Protein AF-W0F5W8-F1 (afdb_monomer_lite)

Sequence (148 aa):
MTGIGLFLTDGNFFNLLSVYLCSLVQKVIAVILFIVFLLQAFSQGFYCLDYIFRKKAYMAKCINKSRPLLHCDGKCLLMTRIREQEKKEAQQAPEMKIAKQELVAFQPSSTIDAPFFQTYHRVIYPPGVAKSPVKRSYSIFHPPCTLS

pLDDT: mean 74.46, std 15.42, range [40.38, 95.06]

Foldseek 3Di:
DDDPPPPPPDPVVVVVVVVVVVVVVVVVVVVVVVVVVVCVVCVVVVLVVCCVVPLVVLQVPDPCVVPVVVVCSSVVVSVVVSVVVVVVVVVPDPVCVVVVPPPPPVPVPDPPPDPPPPPPDPPDDDPDDDDDDDPDDDPDDDDDDDDD

Radius of gyration: 36.63 Å; chains: 1; bounding box: 51×110×73 Å

Organism: NCBI:txid929713

Secondary structure (DSSP, 8-state):
---STTSS--HHHHHHHHHHHHHHHHHHHHHHHHHHHHHHHTTTHHHHHHHHHTHHHHHHT-GGGG-GGG--TTHHHHHHHHHHHHHHHHHS-THHHHHHS--------S--------------------PPP-----SS--------

Structure (mmCIF, N/CA/C/O backbone):
data_AF-W0F5W8-F1
#
_entry.id   AF-W0F5W8-F1
#
loop_
_atom_site.group_PDB
_atom_site.id
_atom_site.type_symbol
_atom_site.label_atom_id
_atom_site.label_alt_id
_atom_site.label_comp_id
_atom_site.label_asym_id
_atom_site.label_entity_id
_atom_site.label_seq_id
_atom_site.pdbx_PDB_ins_code
_atom_site.Cartn_x
_atom_site.Cartn_y
_atom_site.Cartn_z
_atom_site.occupancy
_atom_site.B_iso_or_equiv
_atom_site.auth_seq_id
_atom_site.auth_comp_id
_atom_site.auth_asym_id
_atom_site.auth_atom_id
_atom_site.pdbx_PDB_model_num
ATOM 1 N N . MET A 1 1 ? 6.936 -39.828 -49.346 1.00 43.50 1 MET A N 1
ATOM 2 C CA . MET A 1 1 ? 7.574 -39.625 -48.026 1.00 43.50 1 MET A CA 1
ATOM 3 C C . MET A 1 1 ? 8.865 -38.833 -48.208 1.00 43.50 1 MET A C 1
ATOM 5 O O . MET A 1 1 ? 9.931 -39.402 -48.096 1.00 43.50 1 MET A O 1
ATOM 9 N N . THR A 1 2 ? 8.792 -37.542 -48.523 1.00 45.53 2 THR A N 1
ATOM 10 C CA . THR A 1 2 ? 9.959 -36.638 -48.573 1.00 45.53 2 THR A CA 1
ATOM 11 C C . THR A 1 2 ? 9.401 -35.222 -48.626 1.00 45.53 2 THR A C 1
ATOM 13 O O . THR A 1 2 ? 8.710 -34.887 -49.582 1.00 45.53 2 THR A O 1
ATOM 16 N N . GLY A 1 3 ? 9.621 -34.413 -47.594 1.00 42.25 3 GLY A N 1
ATOM 17 C CA . GLY A 1 3 ? 9.117 -33.033 -47.602 1.00 42.25 3 GLY A CA 1
ATOM 18 C C . GLY A 1 3 ? 9.202 -32.270 -46.285 1.00 42.25 3 GLY A C 1
ATOM 19 O O . GLY A 1 3 ? 8.889 -31.091 -46.265 1.00 42.25 3 GLY A O 1
ATOM 20 N N . ILE A 1 4 ? 9.641 -32.903 -45.192 1.00 50.84 4 ILE A N 1
ATOM 21 C CA . ILE A 1 4 ? 9.828 -32.219 -43.897 1.00 50.84 4 ILE A CA 1
ATOM 22 C C . ILE A 1 4 ? 11.278 -31.704 -43.739 1.00 50.84 4 ILE A C 1
ATOM 24 O O . ILE A 1 4 ? 11.579 -30.919 -42.849 1.00 50.84 4 ILE A O 1
ATOM 28 N N . GLY A 1 5 ? 12.190 -32.085 -44.641 1.00 43.72 5 GLY A N 1
ATOM 29 C CA . GLY A 1 5 ? 13.624 -31.800 -44.521 1.00 43.72 5 GLY A CA 1
ATOM 30 C C . GLY A 1 5 ? 14.107 -30.423 -44.996 1.00 43.72 5 GLY A C 1
ATOM 31 O O . GLY A 1 5 ? 15.306 -30.191 -44.919 1.00 43.72 5 GLY A O 1
ATOM 32 N N . LEU A 1 6 ? 13.241 -29.527 -45.493 1.00 45.41 6 LEU A N 1
ATOM 33 C CA . LEU A 1 6 ? 13.693 -28.274 -46.132 1.00 45.41 6 LEU A CA 1
ATOM 34 C C . LEU A 1 6 ? 13.423 -26.978 -45.343 1.00 45.41 6 LEU A C 1
ATOM 36 O O . LEU A 1 6 ? 13.782 -25.912 -45.820 1.00 45.41 6 LEU A O 1
ATOM 40 N N . PHE A 1 7 ? 12.819 -27.042 -44.151 1.00 43.75 7 PHE A N 1
ATOM 41 C CA . PHE A 1 7 ? 12.445 -25.845 -43.370 1.00 43.75 7 PHE A CA 1
ATOM 42 C C . PHE A 1 7 ? 13.297 -25.612 -42.107 1.00 43.75 7 PHE A C 1
ATOM 44 O O . PHE A 1 7 ? 12.945 -24.790 -41.265 1.00 43.75 7 PHE A O 1
ATOM 51 N N . LEU A 1 8 ? 14.415 -26.331 -41.946 1.00 45.62 8 LEU A N 1
ATOM 52 C CA . LEU A 1 8 ? 15.290 -26.219 -40.766 1.00 45.62 8 LEU A CA 1
ATOM 53 C C . LEU A 1 8 ? 16.549 -25.357 -40.988 1.00 45.62 8 LEU A C 1
ATOM 55 O O . LEU A 1 8 ? 17.359 -25.238 -40.073 1.00 45.62 8 LEU A O 1
ATOM 59 N N . THR A 1 9 ? 16.723 -24.734 -42.159 1.00 53.03 9 THR A N 1
ATOM 60 C CA . THR A 1 9 ? 17.952 -23.988 -42.509 1.00 53.03 9 THR A CA 1
ATOM 61 C C . THR A 1 9 ? 17.736 -22.517 -42.853 1.00 53.03 9 THR A C 1
ATOM 63 O O . THR A 1 9 ? 18.615 -21.907 -43.451 1.00 53.03 9 THR A O 1
ATOM 66 N N . ASP A 1 10 ? 16.623 -21.905 -42.451 1.00 55.53 10 ASP A N 1
ATOM 67 C CA . ASP A 1 10 ? 16.484 -20.453 -42.564 1.00 55.53 10 ASP A CA 1
ATOM 68 C C . ASP A 1 10 ? 16.848 -19.808 -41.229 1.00 55.53 10 ASP A C 1
ATOM 70 O O . ASP A 1 10 ? 16.033 -19.709 -40.309 1.00 55.53 10 ASP A O 1
ATOM 74 N N . GLY A 1 11 ? 18.089 -19.319 -41.128 1.00 61.38 11 GLY A N 1
ATOM 75 C CA . GLY A 1 11 ? 18.549 -18.506 -39.995 1.00 61.38 11 GLY A CA 1
ATOM 76 C C . GLY A 1 11 ? 17.617 -17.324 -39.690 1.00 61.38 11 GLY A C 1
ATOM 77 O O . GLY A 1 11 ? 17.552 -16.861 -38.555 1.00 61.38 11 GLY A O 1
ATOM 78 N N . ASN A 1 12 ? 16.813 -16.890 -40.662 1.00 65.81 12 ASN A N 1
ATOM 79 C CA . ASN A 1 12 ? 15.778 -15.873 -40.498 1.00 65.81 12 ASN A CA 1
ATOM 80 C C . ASN A 1 12 ? 14.596 -16.331 -39.625 1.00 65.81 12 ASN A C 1
ATOM 82 O O . ASN A 1 12 ? 14.076 -15.525 -38.858 1.00 65.81 12 ASN A O 1
ATOM 86 N N . PHE A 1 13 ? 14.191 -17.605 -39.673 1.00 70.44 13 PHE A N 1
ATOM 87 C CA . PHE A 1 13 ? 13.097 -18.126 -38.844 1.00 70.44 13 PHE A CA 1
ATOM 88 C C . PHE A 1 13 ? 13.517 -18.266 -37.377 1.00 70.44 13 PHE A C 1
ATOM 90 O O . PHE A 1 13 ? 12.788 -17.841 -36.481 1.00 70.44 13 PHE A O 1
ATOM 97 N N . PHE A 1 14 ? 14.721 -18.788 -37.122 1.00 73.50 14 PHE A N 1
ATOM 98 C CA . PHE A 1 14 ? 15.247 -18.924 -35.759 1.00 73.50 14 PHE A CA 1
ATOM 99 C C . PHE A 1 14 ? 15.481 -17.553 -35.102 1.00 73.50 14 PHE A C 1
ATOM 101 O O . PHE A 1 14 ? 15.173 -17.371 -33.925 1.00 73.50 14 PHE A O 1
ATOM 108 N N . ASN A 1 15 ? 15.940 -16.559 -35.872 1.00 68.44 15 ASN A N 1
ATOM 109 C CA . ASN A 1 15 ? 16.056 -15.174 -35.409 1.00 68.44 15 ASN A CA 1
ATOM 110 C C . ASN A 1 15 ? 14.689 -14.518 -35.169 1.00 68.44 15 ASN A C 1
ATOM 112 O O . ASN A 1 15 ? 14.513 -13.856 -34.152 1.00 68.44 15 ASN A O 1
ATOM 116 N N . LEU A 1 16 ? 13.698 -14.731 -36.041 1.00 72.31 16 LEU A N 1
ATOM 117 C CA . LEU A 1 16 ? 12.347 -14.194 -35.855 1.00 72.31 16 LEU A CA 1
ATOM 118 C C . LEU A 1 16 ? 11.662 -14.793 -34.618 1.00 72.31 16 LEU A C 1
ATOM 120 O O . LEU A 1 16 ? 11.066 -14.064 -33.826 1.00 72.31 16 LEU A O 1
ATOM 124 N N . LEU A 1 17 ? 11.794 -16.106 -34.417 1.00 75.00 17 LEU A N 1
ATOM 125 C CA . LEU A 1 17 ? 11.286 -16.803 -33.238 1.00 75.00 17 LEU A CA 1
ATOM 126 C C . LEU A 1 17 ? 12.008 -16.338 -31.966 1.00 75.00 17 LEU A C 1
ATOM 128 O O . LEU A 1 17 ? 11.359 -16.082 -30.957 1.00 75.00 17 LEU A O 1
ATOM 132 N N . SER A 1 18 ? 13.330 -16.160 -32.027 1.00 74.44 18 SER A N 1
ATOM 133 C CA . SER A 1 18 ? 14.138 -15.617 -30.928 1.00 74.44 18 SER A CA 1
ATOM 134 C C . SER A 1 18 ? 13.718 -14.191 -30.554 1.00 74.44 18 SER A C 1
ATOM 136 O O . SER A 1 18 ? 13.472 -13.904 -29.383 1.00 74.44 18 SER A O 1
ATOM 138 N N . VAL A 1 19 ? 13.530 -13.306 -31.538 1.00 79.94 19 VAL A N 1
ATOM 139 C CA . VAL A 1 19 ? 13.053 -11.929 -31.327 1.00 79.94 19 VAL A CA 1
ATOM 140 C C . VAL A 1 19 ? 11.623 -11.915 -30.777 1.00 79.94 19 VAL A C 1
ATOM 142 O O . VAL A 1 19 ? 11.320 -11.127 -29.880 1.00 79.94 19 VAL A O 1
ATOM 145 N N . TYR A 1 20 ? 10.748 -12.807 -31.251 1.00 82.06 20 TYR A N 1
ATOM 146 C CA . TYR A 1 20 ? 9.377 -12.925 -30.752 1.00 82.06 20 TYR A CA 1
ATOM 147 C C . TYR A 1 20 ? 9.332 -13.410 -29.297 1.00 82.06 20 TYR A C 1
ATOM 149 O O . TYR A 1 20 ? 8.649 -12.808 -28.467 1.00 82.06 20 TYR A O 1
ATOM 157 N N . LEU A 1 21 ? 10.106 -14.448 -28.963 1.00 79.38 21 LEU A N 1
ATOM 158 C CA . LEU A 1 21 ? 10.251 -14.947 -27.594 1.00 79.38 21 LEU A CA 1
ATOM 159 C C . LEU A 1 21 ? 10.869 -13.882 -26.679 1.00 79.38 21 LEU A C 1
ATOM 161 O O . LEU A 1 21 ? 10.377 -13.677 -25.573 1.00 79.38 21 LEU A O 1
ATOM 165 N N . CYS A 1 22 ? 11.872 -13.141 -27.152 1.00 80.94 22 CYS A N 1
ATOM 166 C CA . CYS A 1 22 ? 12.480 -12.030 -26.421 1.00 80.94 22 CYS A CA 1
ATOM 167 C C . CYS A 1 22 ? 11.465 -10.908 -26.140 1.00 80.94 22 CYS A C 1
ATOM 169 O O . CYS A 1 22 ? 11.331 -10.460 -25.001 1.00 80.94 22 CYS A O 1
ATOM 171 N N . SER A 1 23 ? 10.670 -10.514 -27.142 1.00 81.88 23 SER A N 1
ATOM 172 C CA . SER A 1 23 ? 9.611 -9.510 -26.980 1.00 81.88 23 SER A CA 1
ATOM 173 C C . SER A 1 23 ? 8.519 -9.970 -26.008 1.00 81.88 23 SER A C 1
ATOM 175 O O . SER A 1 23 ? 8.025 -9.177 -25.204 1.00 81.88 23 SER A O 1
ATOM 177 N N . LEU A 1 24 ? 8.150 -11.255 -26.040 1.00 84.00 24 LEU A N 1
ATOM 178 C CA . LEU A 1 24 ? 7.177 -11.836 -25.117 1.00 84.00 24 LEU A CA 1
ATOM 1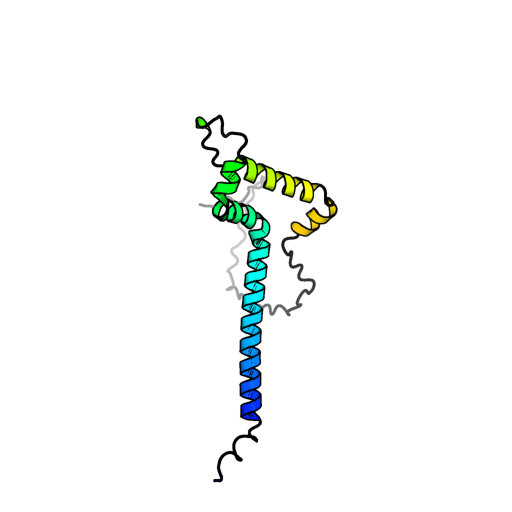79 C C . LEU A 1 24 ? 7.707 -11.835 -23.678 1.00 84.00 24 LEU A C 1
ATOM 181 O O . LEU A 1 24 ? 7.018 -11.370 -22.772 1.00 84.00 24 LEU A O 1
ATOM 185 N N . VAL A 1 25 ? 8.947 -12.284 -23.473 1.00 90.94 25 VAL A N 1
ATOM 186 C CA . VAL A 1 25 ? 9.604 -12.294 -22.160 1.00 90.94 25 VAL A CA 1
ATOM 187 C C . VAL A 1 25 ? 9.740 -10.873 -21.614 1.00 90.94 25 VAL A C 1
ATOM 189 O O . VAL A 1 25 ? 9.403 -10.637 -20.458 1.00 90.94 25 VAL A O 1
ATOM 192 N N . GLN A 1 26 ? 10.126 -9.899 -22.443 1.00 88.19 26 GLN A N 1
ATOM 193 C CA . GLN A 1 26 ? 10.225 -8.496 -22.034 1.00 88.19 26 GLN A CA 1
ATOM 194 C C . GLN A 1 26 ? 8.875 -7.932 -21.567 1.00 88.19 26 GLN A C 1
ATOM 196 O O . GLN A 1 26 ? 8.811 -7.259 -20.537 1.00 88.19 26 GLN A O 1
ATOM 201 N N . LYS A 1 27 ? 7.782 -8.231 -22.282 1.00 90.94 27 LYS A N 1
ATOM 202 C CA . LYS A 1 27 ? 6.426 -7.817 -21.884 1.00 90.94 27 LYS A CA 1
ATOM 203 C C . LYS A 1 27 ? 5.989 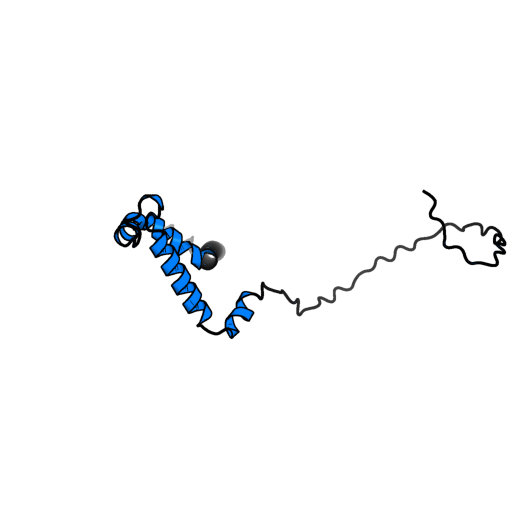-8.488 -20.585 1.00 90.94 27 LYS A C 1
ATOM 205 O O . LYS A 1 27 ? 5.443 -7.817 -19.715 1.00 90.94 27 LYS A O 1
ATOM 210 N N . VAL A 1 28 ? 6.253 -9.786 -20.430 1.00 94.38 28 VAL A N 1
ATOM 211 C CA . VAL A 1 28 ? 5.933 -10.532 -19.205 1.00 94.38 28 VAL A CA 1
ATOM 212 C C . VAL A 1 28 ? 6.700 -9.962 -18.012 1.00 94.38 28 VAL A C 1
ATOM 214 O O . VAL A 1 28 ? 6.093 -9.690 -16.980 1.00 94.38 28 VAL A O 1
ATOM 217 N N . ILE A 1 29 ? 8.000 -9.696 -18.161 1.00 93.88 29 ILE A N 1
ATOM 218 C CA . ILE A 1 29 ? 8.818 -9.071 -17.115 1.00 93.88 29 ILE A CA 1
ATOM 219 C C . ILE A 1 29 ? 8.272 -7.686 -16.761 1.00 93.88 29 ILE A C 1
ATOM 221 O O . ILE A 1 29 ? 8.113 -7.389 -15.581 1.00 93.88 29 ILE A O 1
ATOM 225 N N . ALA A 1 30 ? 7.935 -6.856 -17.751 1.00 93.44 30 ALA A N 1
ATOM 226 C CA . ALA A 1 30 ? 7.371 -5.531 -17.504 1.00 93.44 30 ALA A CA 1
ATOM 227 C C . ALA A 1 30 ? 6.050 -5.601 -16.720 1.00 93.44 30 ALA A C 1
ATOM 229 O O . ALA A 1 30 ? 5.864 -4.854 -15.762 1.00 93.44 30 ALA A O 1
ATOM 230 N N . VAL A 1 31 ? 5.159 -6.534 -17.073 1.00 95.06 31 VAL A N 1
ATOM 231 C CA . VAL A 1 31 ? 3.899 -6.760 -16.349 1.00 95.06 31 VAL A CA 1
ATOM 232 C C . VAL A 1 31 ? 4.160 -7.241 -14.921 1.00 95.06 31 VAL A C 1
ATOM 234 O O . VAL A 1 31 ? 3.551 -6.725 -13.988 1.00 95.06 31 VAL A O 1
ATOM 237 N N . ILE A 1 32 ? 5.086 -8.183 -14.725 1.00 94.12 32 ILE A N 1
ATOM 238 C CA . ILE A 1 32 ? 5.452 -8.675 -13.391 1.00 94.12 32 ILE A CA 1
ATOM 239 C C . ILE A 1 32 ? 6.023 -7.538 -12.538 1.00 94.12 32 ILE A C 1
ATOM 241 O O . ILE A 1 32 ? 5.579 -7.350 -11.408 1.00 94.12 32 ILE A O 1
ATOM 245 N N . LEU A 1 33 ? 6.956 -6.748 -13.075 1.00 93.75 33 LEU A N 1
ATOM 246 C CA . LEU A 1 33 ? 7.534 -5.597 -12.377 1.00 93.75 33 LEU A CA 1
ATOM 247 C C . LEU A 1 33 ? 6.469 -4.565 -12.012 1.00 93.75 33 LEU A C 1
ATOM 249 O O . LEU A 1 33 ? 6.480 -4.044 -10.899 1.00 93.75 33 LEU A O 1
ATOM 253 N N . PHE A 1 34 ? 5.519 -4.310 -12.912 1.00 93.19 34 PHE A N 1
ATOM 254 C CA . PHE A 1 34 ? 4.409 -3.405 -12.644 1.00 93.19 34 PHE A CA 1
ATOM 255 C C . PHE A 1 34 ? 3.517 -3.923 -11.510 1.00 93.19 34 PHE A C 1
ATOM 257 O O . PHE A 1 34 ? 3.197 -3.177 -10.589 1.00 93.19 34 PHE A O 1
ATOM 264 N N . ILE A 1 35 ? 3.172 -5.215 -11.514 1.00 92.19 35 ILE A N 1
ATOM 265 C CA . ILE A 1 35 ? 2.396 -5.836 -10.433 1.00 92.19 35 ILE A CA 1
ATOM 266 C C . ILE A 1 35 ? 3.154 -5.742 -9.105 1.00 92.19 35 ILE A C 1
ATOM 268 O O . ILE A 1 35 ? 2.575 -5.325 -8.107 1.00 92.19 35 ILE A O 1
ATOM 272 N N . VAL A 1 36 ? 4.447 -6.074 -9.079 1.00 91.19 36 VAL A N 1
ATOM 273 C CA . VAL A 1 36 ? 5.279 -5.979 -7.867 1.00 91.19 36 VAL A CA 1
ATOM 274 C C . VAL A 1 36 ? 5.339 -4.541 -7.350 1.00 91.19 36 VAL A C 1
ATOM 276 O O . VAL A 1 36 ? 5.194 -4.321 -6.148 1.00 91.19 36 VAL A O 1
ATOM 279 N N . PHE A 1 37 ? 5.482 -3.557 -8.238 1.00 91.44 37 PHE A N 1
ATOM 280 C CA . PHE A 1 37 ? 5.464 -2.142 -7.873 1.00 91.44 37 PHE A CA 1
ATOM 281 C C . PHE A 1 37 ? 4.130 -1.727 -7.241 1.00 91.44 37 PHE A C 1
ATOM 283 O O . PHE A 1 37 ? 4.121 -1.058 -6.208 1.00 91.44 37 PHE A O 1
ATOM 290 N N . LEU A 1 38 ? 3.001 -2.174 -7.802 1.00 88.06 38 LEU A N 1
ATOM 291 C CA . LEU A 1 38 ? 1.686 -1.934 -7.209 1.00 88.06 38 LEU A CA 1
ATOM 292 C C . LEU A 1 38 ? 1.564 -2.602 -5.832 1.00 88.06 38 LEU A C 1
ATOM 294 O O . LEU A 1 38 ? 1.144 -1.953 -4.878 1.00 88.06 38 LEU A O 1
ATOM 298 N N . LEU A 1 39 ? 1.971 -3.867 -5.689 1.00 86.81 39 LEU A N 1
ATOM 299 C CA . LEU A 1 39 ? 1.932 -4.569 -4.398 1.00 86.81 39 LEU A CA 1
ATOM 300 C C . LEU A 1 39 ? 2.775 -3.840 -3.338 1.00 86.81 39 LEU A C 1
ATOM 302 O O . LEU A 1 39 ? 2.337 -3.701 -2.198 1.00 86.81 39 LEU A O 1
ATOM 306 N N . GLN A 1 40 ? 3.943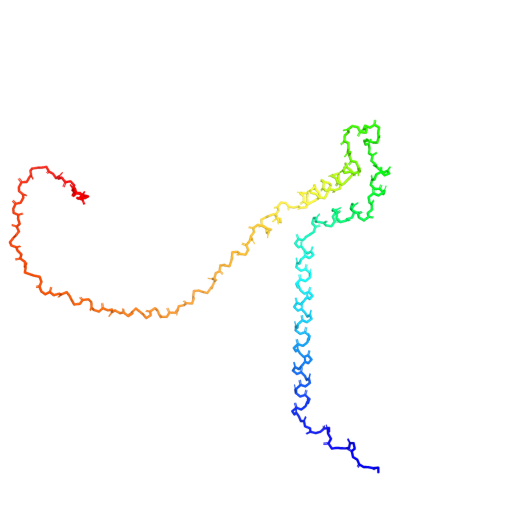 -3.319 -3.722 1.00 84.19 40 GLN A N 1
ATOM 307 C CA . GLN A 1 40 ? 4.795 -2.508 -2.852 1.00 84.19 40 GLN A CA 1
ATOM 308 C C . GLN A 1 40 ? 4.116 -1.186 -2.454 1.00 84.19 40 GLN A C 1
ATOM 310 O O . GLN A 1 40 ? 4.115 -0.821 -1.274 1.00 84.19 40 GLN A O 1
ATOM 315 N N . ALA A 1 41 ? 3.500 -0.486 -3.413 1.00 82.06 41 ALA A N 1
ATOM 316 C CA . ALA A 1 41 ? 2.786 0.768 -3.173 1.00 82.06 41 ALA A CA 1
ATOM 317 C C . ALA A 1 41 ? 1.577 0.585 -2.235 1.00 82.06 41 ALA A C 1
ATOM 319 O O . ALA A 1 41 ? 1.300 1.445 -1.401 1.00 82.06 41 ALA A O 1
ATOM 320 N N . PHE A 1 42 ? 0.895 -0.561 -2.312 1.00 78.94 42 PHE A N 1
ATOM 321 C CA . PHE A 1 42 ? -0.267 -0.891 -1.483 1.00 78.94 42 PHE A CA 1
ATOM 322 C C . PHE A 1 42 ? 0.062 -1.739 -0.244 1.00 78.94 42 PHE A C 1
ATOM 324 O O . PHE A 1 42 ? -0.840 -2.365 0.314 1.00 78.94 42 PHE A O 1
ATOM 331 N N . SER A 1 43 ? 1.307 -1.737 0.246 1.00 72.38 43 SER A N 1
ATOM 332 C CA . SER A 1 43 ? 1.718 -2.504 1.440 1.00 72.38 43 SER A CA 1
ATOM 333 C C . SER A 1 43 ? 0.789 -2.324 2.659 1.00 72.38 43 SER A C 1
ATOM 335 O O . SER A 1 43 ? 0.511 -3.284 3.377 1.00 72.38 43 SER A O 1
ATOM 337 N N . GLN A 1 44 ? 0.213 -1.132 2.851 1.00 71.94 44 GLN A N 1
ATOM 338 C CA . GLN A 1 44 ? -0.774 -0.851 3.907 1.00 71.94 44 GLN A CA 1
ATOM 339 C C . GLN A 1 44 ? -2.221 -1.250 3.541 1.00 71.94 44 GLN A C 1
ATOM 341 O O . GLN A 1 44 ? -3.041 -1.515 4.420 1.00 71.94 44 GLN A O 1
ATOM 346 N N . GLY A 1 45 ? -2.552 -1.339 2.250 1.00 81.69 45 GLY A N 1
ATOM 347 C CA . GLY A 1 45 ? -3.886 -1.698 1.752 1.00 81.69 45 GLY A CA 1
ATOM 348 C C . GLY A 1 45 ? -4.261 -3.164 1.988 1.00 81.69 45 GLY A C 1
ATOM 349 O O . GLY A 1 45 ? -5.446 -3.491 2.108 1.00 81.69 45 GLY A O 1
ATOM 350 N N . PHE A 1 46 ? -3.267 -4.044 2.144 1.00 86.12 46 PHE A N 1
ATOM 351 C CA . PHE A 1 46 ? -3.488 -5.457 2.461 1.00 86.12 46 PHE A CA 1
ATOM 352 C C . PHE A 1 46 ? -4.270 -5.672 3.758 1.00 86.12 46 PHE A C 1
ATOM 354 O O . PHE A 1 46 ? -5.089 -6.585 3.820 1.00 86.12 46 PHE A O 1
ATOM 361 N N . TYR A 1 47 ? -4.093 -4.822 4.775 1.00 86.62 47 TYR A N 1
ATOM 362 C CA . TYR A 1 47 ? -4.839 -4.935 6.033 1.00 86.62 47 TYR A CA 1
ATOM 363 C C . TYR A 1 47 ? -6.344 -4.698 5.839 1.00 86.62 47 TYR A C 1
ATOM 365 O O . TYR A 1 47 ? -7.171 -5.376 6.451 1.00 86.62 47 TYR A O 1
ATOM 373 N N . CYS A 1 48 ? -6.710 -3.767 4.955 1.00 87.81 48 CYS A N 1
ATOM 374 C CA . CYS A 1 48 ? -8.104 -3.511 4.597 1.00 87.81 48 CYS A CA 1
ATOM 375 C C . CYS A 1 48 ? -8.690 -4.651 3.758 1.00 87.81 48 CYS A C 1
ATOM 377 O O . CYS A 1 48 ? -9.810 -5.086 4.025 1.00 87.81 48 CYS A O 1
ATOM 379 N N . LEU A 1 49 ? -7.931 -5.172 2.787 1.00 90.25 49 LEU A N 1
ATOM 380 C CA . LEU A 1 49 ? -8.331 -6.355 2.017 1.00 90.25 49 LEU A CA 1
ATOM 381 C C . LEU A 1 49 ? -8.586 -7.547 2.943 1.00 90.25 49 LEU A C 1
ATOM 383 O O . LEU A 1 49 ? -9.625 -8.198 2.846 1.00 90.25 49 LEU A O 1
ATOM 387 N N . ASP A 1 50 ? -7.689 -7.777 3.898 1.00 89.94 50 ASP A N 1
ATOM 388 C CA . ASP A 1 50 ? -7.824 -8.854 4.868 1.00 89.94 50 ASP A CA 1
ATOM 389 C C . ASP A 1 50 ? -9.079 -8.718 5.737 1.00 89.94 50 ASP A C 1
ATOM 391 O O . ASP A 1 50 ? -9.804 -9.691 5.962 1.00 89.94 50 ASP A O 1
ATOM 395 N N . TYR A 1 51 ? -9.384 -7.494 6.173 1.00 91.69 51 TYR A N 1
ATOM 396 C CA . TYR A 1 51 ? -10.612 -7.189 6.900 1.00 91.69 51 TYR A CA 1
ATOM 397 C C . TYR A 1 51 ? -11.865 -7.495 6.071 1.00 91.69 51 TYR A C 1
ATOM 399 O O . TYR A 1 51 ? -12.825 -8.052 6.605 1.00 91.69 51 TYR A O 1
ATOM 407 N N . ILE A 1 52 ? -11.864 -7.173 4.775 1.00 90.75 52 ILE A N 1
ATOM 408 C CA . ILE A 1 52 ? -13.003 -7.434 3.886 1.00 90.75 52 ILE A CA 1
ATOM 409 C C . ILE A 1 52 ? -13.192 -8.944 3.695 1.00 90.75 52 ILE A C 1
ATOM 411 O O . ILE A 1 52 ? -14.293 -9.451 3.916 1.00 90.75 52 ILE A O 1
ATOM 415 N N . PHE A 1 53 ? -12.123 -9.677 3.368 1.00 94.00 53 PHE A N 1
ATOM 416 C CA . PHE A 1 53 ? -12.179 -11.130 3.173 1.00 94.00 53 PHE A CA 1
ATOM 417 C C . PHE A 1 53 ? -12.549 -11.884 4.455 1.00 94.00 53 PHE A C 1
ATOM 419 O O . PHE A 1 53 ? -13.299 -12.860 4.417 1.00 94.00 53 PHE A O 1
ATOM 426 N N . ARG A 1 54 ? -12.049 -11.434 5.612 1.00 92.56 54 ARG A N 1
ATOM 427 C CA . ARG A 1 54 ? -12.203 -12.127 6.901 1.00 92.56 54 ARG A CA 1
ATOM 428 C C . ARG A 1 54 ? -13.084 -11.378 7.896 1.00 92.56 54 ARG A C 1
ATOM 430 O O . ARG A 1 54 ? -12.962 -11.595 9.102 1.00 92.56 54 ARG A O 1
ATOM 437 N N . LYS A 1 55 ? -14.039 -10.565 7.429 1.00 91.06 55 LYS A N 1
ATOM 438 C CA . LYS A 1 55 ? -14.891 -9.710 8.283 1.00 91.06 55 LYS A CA 1
ATOM 439 C C . LYS A 1 55 ? -15.515 -10.455 9.469 1.00 91.06 55 LYS A C 1
ATOM 441 O O . LYS A 1 55 ? -15.502 -9.957 10.592 1.00 91.06 55 LYS A O 1
ATOM 446 N N . LYS A 1 56 ? -15.994 -11.687 9.255 1.00 90.88 56 LYS A N 1
ATOM 447 C CA . LYS A 1 56 ? -16.584 -12.533 10.312 1.00 90.88 56 LYS A CA 1
ATOM 448 C C . LYS A 1 56 ? -15.608 -12.809 11.465 1.00 90.88 56 LYS A C 1
ATOM 450 O O . LYS A 1 56 ? -15.993 -12.710 12.628 1.00 90.88 56 LYS A O 1
ATOM 455 N N . ALA A 1 57 ? -14.344 -13.098 11.158 1.00 91.12 57 ALA A N 1
ATOM 456 C CA . ALA A 1 57 ? -13.313 -13.350 12.165 1.00 91.12 57 ALA A CA 1
ATOM 457 C C . ALA A 1 57 ? -12.963 -12.079 12.958 1.00 91.12 57 ALA A C 1
ATOM 459 O O . ALA A 1 57 ? -12.753 -12.140 14.170 1.00 91.12 57 ALA A O 1
ATOM 460 N N . TYR A 1 58 ? -12.960 -10.922 12.290 1.00 91.88 58 TYR A N 1
ATOM 461 C CA . TYR A 1 58 ? -12.761 -9.621 12.933 1.00 91.88 58 TYR A CA 1
ATOM 462 C C . TYR A 1 58 ? -13.924 -9.253 13.861 1.00 91.88 58 TYR A C 1
ATOM 464 O O . TYR A 1 58 ? -13.697 -8.764 14.967 1.00 91.88 58 TYR A O 1
ATOM 472 N N . MET A 1 59 ? -15.167 -9.534 13.460 1.00 89.81 59 MET A N 1
ATOM 473 C CA . MET A 1 59 ? -16.335 -9.311 14.317 1.00 89.81 59 MET A CA 1
ATOM 474 C C . MET A 1 59 ? -16.357 -10.246 15.531 1.00 89.81 59 MET A C 1
ATOM 476 O O . MET A 1 59 ? -16.710 -9.806 16.624 1.00 89.81 59 MET A O 1
ATOM 480 N N . ALA A 1 60 ? -15.929 -11.503 15.375 1.00 89.88 60 ALA A N 1
ATOM 481 C CA . ALA A 1 60 ? -15.839 -12.455 16.483 1.00 89.88 60 ALA A CA 1
ATOM 482 C C . ALA A 1 60 ? -14.842 -12.012 17.571 1.00 89.88 60 ALA A C 1
ATOM 484 O O . ALA A 1 60 ? -15.083 -12.245 18.751 1.00 89.88 60 ALA A O 1
ATOM 485 N N . LYS A 1 61 ? -13.754 -11.334 17.181 1.00 89.19 61 LYS A N 1
ATOM 486 C CA . LYS A 1 61 ? -12.697 -10.825 18.076 1.00 89.19 61 LYS A CA 1
ATOM 487 C C . LYS A 1 61 ? -12.872 -9.344 18.461 1.00 89.19 61 LYS A C 1
ATOM 489 O O . LYS A 1 61 ? -11.935 -8.716 18.949 1.00 89.19 61 LYS A O 1
ATOM 494 N N . CYS A 1 62 ? -14.046 -8.760 18.220 1.00 90.69 62 CYS A N 1
ATOM 495 C CA . CYS A 1 62 ? -14.321 -7.355 18.515 1.00 90.69 62 CYS A CA 1
ATOM 496 C C . CYS A 1 62 ? -14.482 -7.118 20.027 1.00 90.69 62 CYS A C 1
ATOM 498 O O . CYS A 1 62 ? -15.391 -7.668 20.647 1.00 90.69 62 CYS A O 1
ATOM 500 N N . ILE A 1 63 ? -13.663 -6.235 20.606 1.00 89.06 63 ILE A N 1
ATOM 501 C CA . ILE A 1 63 ? -13.755 -5.867 22.032 1.00 89.06 63 ILE A CA 1
ATOM 502 C C . ILE A 1 63 ? -15.006 -5.036 22.358 1.00 89.06 63 ILE A C 1
ATOM 504 O O . ILE A 1 63 ? -15.538 -5.110 23.459 1.00 89.06 63 ILE A O 1
ATOM 508 N N . ASN A 1 64 ? -15.527 -4.285 21.382 1.00 89.31 64 ASN A N 1
ATOM 509 C CA . ASN A 1 64 ? -16.681 -3.397 21.551 1.00 89.31 64 ASN A CA 1
ATOM 510 C C . ASN A 1 64 ? -18.016 -4.099 21.253 1.00 89.31 64 ASN A C 1
ATOM 512 O O . ASN A 1 64 ? -19.005 -3.439 20.944 1.00 89.31 64 ASN A O 1
ATOM 516 N N . LYS A 1 65 ? -18.064 -5.436 21.327 1.00 83.94 65 LYS A N 1
ATOM 517 C CA . LYS A 1 65 ? -19.272 -6.221 21.024 1.00 83.94 65 LYS A CA 1
ATOM 518 C C . LYS A 1 65 ? -20.456 -5.857 21.931 1.00 83.94 65 LYS A C 1
ATOM 520 O O . LYS A 1 65 ? -21.597 -5.917 21.491 1.00 83.94 65 LYS A O 1
ATOM 525 N N . SER A 1 66 ? -20.181 -5.432 23.164 1.00 84.06 66 SER A N 1
ATOM 526 C CA . SER A 1 66 ? -21.181 -4.983 24.142 1.00 84.06 66 SER A CA 1
ATOM 527 C C . SER A 1 66 ? -21.709 -3.562 23.901 1.00 84.06 66 SER A C 1
ATOM 529 O O . SER A 1 66 ? -22.622 -3.132 24.598 1.00 84.06 66 SER A O 1
ATOM 531 N N . ARG A 1 67 ? -21.161 -2.819 22.927 1.00 85.06 67 ARG A N 1
ATOM 532 C CA . ARG A 1 67 ? -21.547 -1.432 22.614 1.00 85.06 67 ARG A CA 1
ATOM 533 C C . ARG A 1 67 ? -22.015 -1.307 21.156 1.00 85.06 67 ARG A C 1
ATOM 535 O O . ARG A 1 67 ? -21.290 -0.751 20.328 1.00 85.06 67 ARG A O 1
ATOM 542 N N . PRO A 1 68 ? -23.222 -1.800 20.824 1.00 78.44 68 PRO A N 1
ATOM 543 C CA . PRO A 1 68 ? -23.721 -1.821 19.447 1.00 78.44 68 PRO A CA 1
ATOM 544 C C . PRO A 1 68 ? -23.901 -0.421 18.839 1.00 78.44 68 PRO A C 1
ATOM 546 O O . PRO A 1 68 ? -23.731 -0.275 17.632 1.00 78.44 68 PRO A O 1
ATOM 549 N N . LEU A 1 69 ? -24.130 0.618 19.658 1.00 85.06 69 LEU A N 1
ATOM 550 C CA . LEU A 1 69 ? -24.255 2.011 19.197 1.00 85.06 69 LEU A CA 1
ATOM 551 C C . LEU A 1 69 ? -22.992 2.545 18.495 1.00 85.06 69 LEU A C 1
ATOM 553 O O . LEU A 1 69 ? -23.068 3.516 17.753 1.00 85.06 69 LEU A O 1
ATOM 557 N N . LEU A 1 70 ? -21.824 1.929 18.714 1.00 84.88 70 LEU A N 1
ATOM 558 C CA . LEU A 1 70 ? -20.564 2.363 18.104 1.00 84.88 70 LEU A CA 1
ATOM 559 C C . LEU A 1 70 ? -20.375 1.872 16.661 1.00 84.88 70 LEU A C 1
ATOM 561 O O . LEU A 1 70 ? -19.388 2.257 16.038 1.00 84.88 70 LEU A O 1
ATOM 565 N N . HIS A 1 71 ? -21.241 0.983 16.150 1.00 85.50 71 HIS A N 1
ATOM 566 C CA . HIS A 1 71 ? -21.148 0.417 14.791 1.00 85.50 71 HIS A CA 1
ATOM 567 C C . HIS A 1 71 ? -19.714 -0.006 14.399 1.00 85.50 71 HIS A C 1
ATOM 569 O O . HIS A 1 71 ? -19.190 0.302 13.325 1.00 85.50 71 HIS A O 1
ATOM 575 N N . CYS A 1 72 ? -19.028 -0.673 15.336 1.00 89.12 72 CYS A N 1
ATOM 576 C CA . CYS A 1 72 ? -17.597 -0.946 15.223 1.00 89.12 72 CYS A CA 1
ATOM 577 C C . CYS A 1 72 ? -17.280 -2.015 14.168 1.00 89.12 72 CYS A C 1
ATOM 579 O O . CYS A 1 72 ? -16.255 -1.919 13.503 1.00 89.12 72 CYS A O 1
ATOM 581 N N . ASP A 1 73 ? -18.114 -3.048 14.027 1.00 89.19 73 ASP A N 1
ATOM 582 C CA . ASP A 1 73 ? -17.973 -4.116 13.024 1.00 89.19 73 ASP A CA 1
ATOM 583 C C . ASP A 1 73 ? -16.580 -4.770 12.938 1.00 89.19 73 ASP A C 1
ATOM 585 O O . ASP A 1 73 ? -16.120 -5.155 11.862 1.00 89.19 73 ASP A O 1
ATOM 589 N N . GLY A 1 74 ? -15.869 -4.881 14.064 1.00 89.12 74 GLY A N 1
ATOM 590 C CA . GLY A 1 74 ? -14.514 -5.444 14.109 1.00 89.12 74 GLY A CA 1
ATOM 591 C C . GLY A 1 74 ? -13.397 -4.496 13.642 1.00 89.12 74 GLY A C 1
ATOM 592 O O . GLY A 1 74 ? -12.231 -4.887 13.655 1.00 89.12 74 GLY A O 1
ATOM 593 N N . LYS A 1 75 ? -13.709 -3.235 13.303 1.00 90.62 75 LYS A N 1
ATOM 594 C CA . LYS A 1 75 ? -12.727 -2.199 12.919 1.00 90.62 75 LYS A CA 1
ATOM 595 C C . LYS A 1 75 ? -11.739 -1.867 14.042 1.00 90.62 75 LYS A C 1
ATOM 597 O O . LYS A 1 75 ? -10.620 -1.446 13.768 1.00 90.62 75 LYS A O 1
ATOM 602 N N . CYS A 1 76 ? -12.116 -2.088 15.305 1.00 91.81 76 CYS A N 1
ATOM 603 C CA . CYS A 1 76 ? -11.211 -1.909 16.444 1.00 91.81 76 CYS A CA 1
ATOM 604 C C . CYS A 1 76 ? -9.959 -2.789 16.325 1.00 91.81 76 CYS A C 1
ATOM 606 O O . CYS A 1 76 ? -8.851 -2.297 16.518 1.00 91.81 76 CYS A O 1
ATOM 608 N N . LEU A 1 77 ? -10.123 -4.058 15.941 1.00 91.69 77 LEU A N 1
ATOM 609 C CA . LEU A 1 77 ? -9.011 -4.985 15.763 1.00 91.69 77 LEU A CA 1
ATOM 610 C C . LEU A 1 77 ? -8.133 -4.577 14.575 1.00 91.69 77 LEU A C 1
ATOM 612 O O . LEU A 1 77 ? -6.912 -4.612 14.692 1.00 91.69 77 LEU A O 1
ATOM 616 N N . LEU A 1 78 ? -8.742 -4.149 13.462 1.00 92.00 78 LEU A N 1
ATOM 617 C CA . LEU A 1 78 ? -8.016 -3.628 12.299 1.00 92.00 78 LEU A CA 1
ATOM 618 C C . LEU A 1 78 ? -7.116 -2.448 12.692 1.00 92.00 78 LEU A C 1
ATOM 620 O O . LEU A 1 78 ? -5.919 -2.473 12.421 1.00 92.00 78 LEU A O 1
ATOM 624 N N . MET A 1 79 ? -7.668 -1.465 13.407 1.00 90.75 79 MET A N 1
ATOM 625 C CA . MET A 1 79 ? -6.908 -0.303 13.879 1.00 90.75 79 MET A CA 1
ATOM 626 C C . MET A 1 79 ? -5.776 -0.691 14.832 1.00 90.75 79 MET A C 1
ATOM 628 O O . MET A 1 79 ? -4.705 -0.093 14.785 1.00 90.75 79 MET A O 1
ATOM 632 N N . THR A 1 80 ? -5.976 -1.689 15.695 1.00 90.81 80 THR A N 1
ATOM 633 C CA . THR A 1 80 ? -4.903 -2.189 16.564 1.00 90.81 80 THR A CA 1
ATOM 634 C C . THR A 1 80 ? -3.763 -2.803 15.753 1.00 90.81 80 THR A C 1
ATOM 636 O O . THR A 1 80 ? -2.609 -2.479 16.016 1.00 90.81 80 THR A O 1
ATOM 639 N N . ARG A 1 81 ? -4.065 -3.616 14.731 1.00 89.56 81 ARG A N 1
ATOM 640 C CA . ARG A 1 81 ? -3.047 -4.221 13.853 1.00 89.56 81 ARG A CA 1
ATOM 641 C C . ARG A 1 81 ? -2.236 -3.178 13.088 1.00 89.56 81 ARG A C 1
ATOM 643 O O . ARG A 1 81 ? -1.016 -3.289 13.039 1.00 89.56 81 ARG A O 1
ATOM 650 N N . ILE A 1 82 ? -2.904 -2.156 12.549 1.00 89.94 82 ILE A N 1
ATOM 651 C CA . ILE A 1 82 ? -2.242 -1.052 11.840 1.00 89.94 82 ILE A CA 1
ATOM 652 C C . ILE A 1 82 ? -1.292 -0.313 12.792 1.00 89.94 82 ILE A C 1
ATOM 654 O O . ILE A 1 82 ? -0.113 -0.169 12.489 1.00 89.94 82 ILE A O 1
ATOM 658 N N . ARG A 1 83 ? -1.752 0.051 13.997 1.00 90.38 83 ARG A N 1
ATOM 659 C CA . ARG A 1 83 ? -0.904 0.732 14.992 1.00 90.38 83 ARG A CA 1
ATOM 660 C C . ARG A 1 83 ? 0.261 -0.124 15.488 1.00 90.38 83 ARG A C 1
ATOM 662 O O . ARG A 1 83 ? 1.326 0.410 15.776 1.00 90.38 83 ARG A O 1
ATOM 669 N N . GLU A 1 84 ? 0.069 -1.433 15.654 1.00 90.00 84 GLU A N 1
ATOM 670 C CA . GLU A 1 84 ? 1.158 -2.355 16.005 1.00 90.00 84 GLU A CA 1
ATOM 671 C C . GLU A 1 84 ? 2.246 -2.349 14.930 1.00 90.00 84 GLU A C 1
ATOM 673 O O . GLU A 1 84 ? 3.429 -2.302 15.262 1.00 90.00 84 GLU A O 1
ATOM 678 N N . GLN A 1 85 ? 1.851 -2.355 13.656 1.00 85.88 85 GLN A N 1
ATOM 679 C CA . GLN A 1 85 ? 2.777 -2.293 12.534 1.00 85.88 85 GLN A CA 1
ATOM 680 C C . GLN A 1 85 ? 3.501 -0.943 12.467 1.00 85.88 85 GLN A C 1
ATOM 682 O O . GLN A 1 85 ? 4.725 -0.920 12.405 1.00 85.88 85 GLN A O 1
ATOM 687 N N . GLU A 1 86 ? 2.780 0.174 12.584 1.00 86.25 86 GLU A N 1
ATOM 688 C CA . GLU A 1 86 ? 3.373 1.520 12.619 1.00 86.25 86 GLU A CA 1
ATOM 689 C C . GLU A 1 86 ? 4.382 1.674 13.763 1.00 86.25 86 GLU A C 1
ATOM 691 O O . GLU A 1 86 ? 5.442 2.273 13.591 1.00 86.25 86 GLU A O 1
ATOM 696 N N . LYS A 1 87 ? 4.090 1.101 14.938 1.00 88.69 87 LYS A N 1
ATOM 697 C CA . LYS A 1 87 ? 5.021 1.098 16.074 1.00 88.69 87 LYS A CA 1
ATOM 698 C C . LYS A 1 87 ? 6.264 0.258 15.799 1.00 88.69 87 LYS A C 1
ATOM 700 O O . LYS A 1 87 ? 7.355 0.694 16.151 1.00 88.69 87 LYS A O 1
ATOM 705 N N . LYS A 1 88 ? 6.123 -0.914 15.171 1.00 85.06 88 LYS A N 1
ATOM 706 C CA . LYS A 1 88 ? 7.268 -1.747 14.765 1.00 85.06 88 LYS A CA 1
ATOM 707 C C . LYS A 1 88 ? 8.139 -1.031 13.736 1.00 85.06 88 LYS A C 1
ATOM 709 O O . LYS A 1 88 ? 9.354 -1.010 13.888 1.00 85.06 88 LYS A O 1
ATOM 714 N N . GLU A 1 89 ? 7.523 -0.386 12.751 1.00 79.06 89 GLU A N 1
ATOM 715 C CA . GLU A 1 89 ? 8.217 0.430 11.749 1.00 79.06 89 GLU A CA 1
ATOM 716 C C . GLU A 1 89 ? 8.864 1.680 12.361 1.00 79.06 89 GLU A C 1
ATOM 718 O O . GLU A 1 89 ? 9.907 2.125 11.899 1.00 79.06 89 GLU A O 1
ATOM 723 N N . ALA A 1 90 ? 8.282 2.251 13.418 1.00 80.06 90 ALA A N 1
ATOM 724 C CA . ALA A 1 90 ? 8.879 3.368 14.144 1.00 80.06 90 ALA A CA 1
ATOM 725 C C . ALA A 1 90 ? 10.047 2.947 15.052 1.00 80.06 90 ALA A C 1
ATOM 727 O O . ALA A 1 90 ? 10.941 3.757 15.283 1.00 80.06 90 ALA A O 1
ATOM 728 N N . GLN A 1 91 ? 10.037 1.715 15.570 1.00 77.06 91 GLN A N 1
ATOM 729 C CA . GLN A 1 91 ? 11.109 1.158 16.404 1.00 77.06 91 GLN A CA 1
ATOM 730 C C . GLN A 1 91 ? 12.274 0.603 15.573 1.00 77.06 91 GLN A C 1
ATOM 732 O O . GLN A 1 91 ? 13.411 0.603 16.040 1.00 77.06 91 GLN A O 1
ATOM 737 N N . GLN A 1 92 ? 12.021 0.168 14.335 1.00 64.44 92 GLN A N 1
ATOM 738 C CA . GLN A 1 92 ? 13.064 -0.165 13.366 1.00 64.44 92 GLN A CA 1
ATOM 739 C C . GLN A 1 92 ? 13.701 1.127 12.822 1.00 64.44 92 GLN A C 1
ATOM 741 O O . GLN A 1 92 ? 13.246 1.681 11.832 1.00 64.44 92 GLN A O 1
ATOM 746 N N . ALA A 1 93 ? 14.740 1.594 13.522 1.00 56.12 93 ALA A N 1
ATOM 747 C CA . ALA A 1 93 ? 15.745 2.592 13.134 1.00 56.12 93 ALA A CA 1
ATOM 748 C C . ALA A 1 93 ? 15.241 3.919 12.494 1.00 56.12 93 ALA A C 1
ATOM 750 O O . ALA A 1 93 ? 14.842 3.946 11.326 1.00 56.12 93 ALA A O 1
ATOM 751 N N . PRO A 1 94 ? 15.384 5.079 13.173 1.00 56.19 94 PRO A N 1
ATOM 752 C CA . PRO A 1 94 ? 15.121 6.389 12.563 1.00 56.19 94 PRO A CA 1
ATOM 753 C C . PRO A 1 94 ? 16.005 6.692 11.336 1.00 56.19 94 PRO A C 1
ATOM 755 O O . PRO A 1 94 ? 15.628 7.523 10.513 1.00 56.19 94 PRO A O 1
ATOM 758 N N . GLU A 1 95 ? 17.121 5.977 11.156 1.00 53.50 95 GLU A N 1
ATOM 759 C CA . GLU A 1 95 ? 18.033 6.127 10.012 1.00 53.50 95 GLU A CA 1
ATOM 760 C C . GLU A 1 95 ? 17.410 5.705 8.666 1.00 53.50 95 GLU A C 1
ATOM 762 O O . GLU A 1 95 ? 17.772 6.245 7.625 1.00 53.50 95 GLU A O 1
ATOM 767 N N . MET A 1 96 ? 16.404 4.819 8.656 1.00 54.16 96 MET A N 1
ATOM 768 C CA . MET A 1 96 ? 15.724 4.404 7.417 1.00 54.16 96 MET A CA 1
ATOM 769 C C . MET A 1 96 ? 14.590 5.341 6.977 1.00 54.16 96 MET A C 1
ATOM 771 O O . MET A 1 96 ? 14.087 5.217 5.858 1.00 54.16 96 MET A O 1
ATOM 775 N N . LYS A 1 97 ? 14.169 6.293 7.821 1.00 49.56 97 LYS A N 1
ATOM 776 C CA . LYS A 1 97 ? 13.116 7.256 7.449 1.00 49.56 97 LYS A CA 1
ATOM 777 C C . LYS A 1 97 ? 13.628 8.345 6.509 1.00 49.56 97 LYS A C 1
ATOM 779 O O . LYS A 1 97 ? 12.859 8.799 5.667 1.00 49.56 97 LYS A O 1
ATOM 784 N N . ILE A 1 98 ? 14.919 8.677 6.573 1.00 50.62 98 ILE A N 1
ATOM 785 C CA . ILE A 1 98 ? 15.561 9.591 5.615 1.00 50.62 98 ILE A CA 1
ATOM 786 C C . ILE A 1 98 ? 15.595 8.949 4.212 1.00 50.62 98 ILE A C 1
ATOM 788 O O . ILE A 1 98 ? 15.356 9.624 3.221 1.00 50.62 98 ILE A O 1
ATOM 792 N N . ALA A 1 99 ? 15.733 7.622 4.117 1.00 53.00 99 ALA A N 1
ATOM 793 C CA . ALA A 1 99 ? 15.779 6.909 2.836 1.00 53.00 99 ALA A CA 1
ATOM 794 C C . ALA A 1 99 ? 14.409 6.701 2.150 1.00 53.00 99 ALA A C 1
ATOM 796 O O . ALA A 1 99 ? 14.366 6.425 0.954 1.00 53.00 99 ALA A O 1
ATOM 797 N N . LYS A 1 100 ? 13.279 6.816 2.868 1.00 49.81 100 LYS A N 1
ATOM 798 C CA . LYS A 1 100 ? 11.930 6.681 2.272 1.00 49.81 100 LYS A CA 1
ATOM 799 C C . LYS A 1 100 ? 11.369 7.995 1.716 1.00 49.81 100 LYS A C 1
ATOM 801 O O . LYS A 1 100 ? 10.430 7.946 0.927 1.00 49.81 100 LYS A O 1
ATOM 806 N N . GLN A 1 101 ? 11.921 9.141 2.125 1.00 46.59 101 GLN A N 1
ATOM 807 C CA . GLN A 1 101 ? 11.500 10.473 1.668 1.00 46.59 101 GLN A CA 1
ATOM 808 C C . GLN A 1 101 ? 12.526 11.147 0.745 1.00 46.59 101 GLN A C 1
ATOM 810 O O . GLN A 1 101 ? 12.346 12.290 0.349 1.00 46.59 101 GLN A O 1
ATOM 815 N N . GLU A 1 102 ? 13.548 10.427 0.300 1.00 44.69 102 GLU A N 1
ATOM 816 C CA . GLU A 1 102 ? 14.214 10.752 -0.958 1.00 44.69 102 GLU A CA 1
ATOM 817 C C . GLU A 1 102 ? 13.307 10.215 -2.080 1.00 44.69 102 GLU A C 1
ATOM 819 O O . GLU A 1 102 ? 13.576 9.193 -2.712 1.00 44.69 102 GLU A O 1
ATOM 824 N N . LEU A 1 103 ? 12.155 10.876 -2.289 1.00 48.22 103 LEU A N 1
ATOM 825 C CA . LEU A 1 103 ? 11.514 10.880 -3.603 1.00 48.22 103 LEU A CA 1
ATOM 826 C C . LEU A 1 103 ? 12.642 11.177 -4.570 1.00 48.22 103 LEU A C 1
ATOM 828 O O . LEU A 1 103 ? 13.178 12.273 -4.466 1.00 48.22 103 LEU A O 1
ATOM 832 N N . VAL A 1 104 ? 12.995 10.201 -5.409 1.00 51.97 104 VAL A N 1
ATOM 833 C CA . VAL A 1 104 ? 13.911 10.273 -6.551 1.00 51.97 104 VAL A CA 1
ATOM 834 C C . VAL A 1 104 ? 14.190 11.726 -6.933 1.00 51.97 104 VAL A C 1
ATOM 836 O O . VAL A 1 104 ? 13.574 12.288 -7.838 1.00 51.97 104 VAL A O 1
ATOM 839 N N . ALA A 1 105 ? 15.118 12.355 -6.213 1.00 45.91 105 ALA A N 1
ATOM 840 C CA . ALA A 1 105 ? 15.742 13.564 -6.663 1.00 45.91 105 ALA A CA 1
ATOM 841 C C . ALA A 1 105 ? 16.701 12.999 -7.686 1.00 45.91 105 ALA A C 1
ATOM 843 O O . ALA A 1 105 ? 17.793 12.541 -7.355 1.00 45.91 105 ALA A O 1
ATOM 844 N N . PHE A 1 106 ? 16.219 12.891 -8.923 1.00 50.84 106 PHE A N 1
ATOM 845 C CA . PHE A 1 106 ? 17.090 12.716 -10.060 1.00 50.84 106 PHE A CA 1
ATOM 846 C C . PHE A 1 106 ? 18.010 13.931 -10.016 1.00 50.84 106 PHE A C 1
ATOM 848 O O . PHE A 1 106 ? 17.654 15.007 -10.475 1.00 50.84 106 PHE A O 1
ATOM 855 N N . GLN A 1 107 ? 19.134 13.795 -9.322 1.00 58.03 107 GLN A N 1
ATOM 856 C CA . GLN A 1 107 ? 20.265 14.679 -9.459 1.00 58.03 107 GLN A CA 1
ATOM 857 C C . GLN A 1 107 ? 20.836 14.260 -10.811 1.00 58.03 107 GLN A C 1
ATOM 859 O O . GLN A 1 107 ? 21.393 13.161 -10.894 1.00 58.03 107 GLN A O 1
ATOM 864 N N . PRO A 1 108 ? 20.649 15.026 -11.903 1.00 51.97 108 PRO A N 1
ATOM 865 C CA . PRO A 1 108 ? 21.382 14.742 -13.118 1.00 51.97 108 PRO A CA 1
ATOM 866 C C . PRO A 1 108 ? 22.856 14.998 -12.795 1.00 51.97 108 PRO A C 1
ATOM 868 O O . PRO A 1 108 ? 23.360 16.101 -12.958 1.00 51.97 108 PRO A O 1
ATOM 871 N N . SER A 1 109 ? 23.578 13.975 -12.335 1.00 59.19 109 SER A N 1
ATOM 872 C CA . SER A 1 109 ? 25.031 14.027 -12.139 1.00 59.19 109 SER A CA 1
ATOM 873 C C . SER A 1 109 ? 25.786 13.985 -13.473 1.00 59.19 109 SER A C 1
ATOM 875 O O . SER A 1 109 ? 26.962 13.644 -13.527 1.00 59.19 109 SER A O 1
ATOM 877 N N . SER A 1 110 ? 25.105 14.314 -14.568 1.00 61.09 110 SER A N 1
ATOM 878 C CA . SER A 1 110 ? 25.699 14.580 -15.865 1.00 61.09 110 SER A CA 1
ATOM 879 C C . SER A 1 110 ? 25.040 15.840 -16.407 1.00 61.09 110 SER A C 1
ATOM 881 O O . SER A 1 110 ? 23.927 15.824 -16.931 1.00 61.09 110 SER A O 1
ATOM 883 N N . THR A 1 111 ? 25.719 16.969 -16.234 1.00 57.69 111 THR A N 1
ATOM 884 C CA . THR A 1 111 ? 25.480 18.133 -17.077 1.00 57.69 111 THR A CA 1
ATOM 885 C C . THR A 1 111 ? 25.813 17.700 -18.497 1.00 57.69 111 THR A C 1
ATOM 887 O O . THR A 1 111 ? 26.974 17.493 -18.844 1.00 57.69 111 THR A O 1
ATOM 890 N N . ILE A 1 112 ? 24.787 17.468 -19.312 1.00 62.25 112 ILE A N 1
ATOM 891 C CA . ILE A 1 112 ? 24.975 17.377 -20.753 1.00 62.25 112 ILE A CA 1
ATOM 892 C C . ILE A 1 112 ? 25.377 18.788 -21.180 1.00 62.25 112 ILE A C 1
ATOM 894 O O . ILE A 1 112 ? 24.520 19.667 -21.271 1.00 62.25 112 ILE A O 1
ATOM 898 N N . ASP A 1 113 ? 26.672 19.006 -21.411 1.00 63.44 113 ASP A N 1
ATOM 899 C CA . ASP A 1 113 ? 27.179 20.182 -22.121 1.00 63.44 113 ASP A CA 1
ATOM 900 C C . ASP A 1 113 ? 26.739 20.071 -23.584 1.00 63.44 113 ASP A C 1
ATOM 902 O O . ASP A 1 113 ? 27.499 19.731 -24.491 1.00 63.44 113 ASP A O 1
ATOM 906 N N . ALA A 1 114 ? 25.449 20.296 -23.821 1.00 65.56 114 ALA A N 1
ATOM 907 C CA . ALA A 1 114 ? 24.961 20.560 -25.155 1.00 65.56 114 ALA A CA 1
ATOM 908 C C . ALA A 1 114 ? 25.494 21.946 -25.541 1.00 65.56 114 ALA A C 1
ATOM 910 O O . ALA A 1 114 ? 25.235 22.906 -24.807 1.00 65.56 114 ALA A O 1
ATOM 911 N N . PRO A 1 115 ? 26.221 22.098 -26.665 1.00 64.31 115 PRO A N 1
ATOM 912 C CA . PRO A 1 115 ? 26.564 23.421 -27.147 1.00 64.31 115 PRO A CA 1
ATOM 913 C C . PRO A 1 115 ? 25.251 24.152 -27.417 1.00 64.31 115 PRO A C 1
ATOM 915 O O . PRO A 1 115 ? 24.491 23.801 -28.322 1.00 64.31 115 PRO A O 1
ATOM 918 N N . PHE A 1 116 ? 24.952 25.141 -26.580 1.00 64.44 116 PHE A N 1
ATOM 919 C CA . PHE A 1 116 ? 23.825 26.030 -26.777 1.00 64.44 116 PHE A CA 1
ATOM 920 C C . PHE A 1 116 ? 24.098 26.818 -28.059 1.00 64.4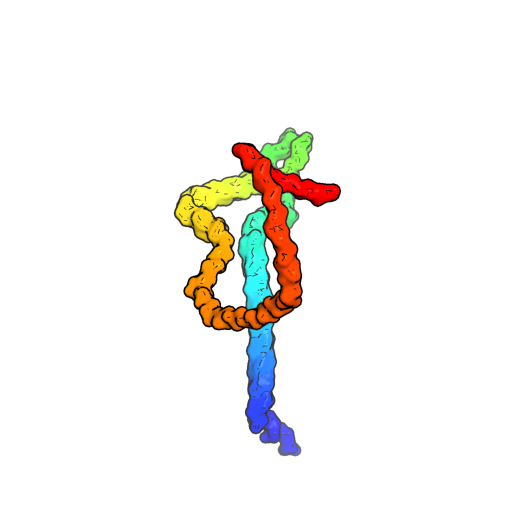4 116 PHE A C 1
ATOM 922 O O . PHE A 1 116 ? 24.843 27.797 -28.062 1.00 64.44 116 PHE A O 1
ATOM 929 N N . PHE A 1 117 ? 23.535 26.361 -29.178 1.00 66.88 117 PHE A N 1
ATOM 930 C CA . PHE A 1 117 ? 23.529 27.128 -30.415 1.00 66.88 117 PHE A CA 1
ATOM 931 C C . PHE A 1 117 ? 22.594 28.317 -30.216 1.00 66.88 117 PHE A C 1
ATOM 933 O O . PHE A 1 117 ? 21.403 28.266 -30.519 1.00 66.88 117 PHE A O 1
ATOM 940 N N . GLN A 1 118 ? 23.137 29.403 -29.670 1.00 66.75 118 GLN A N 1
ATOM 941 C CA . GLN A 1 118 ? 22.440 30.673 -29.623 1.00 66.75 118 GLN A CA 1
ATOM 942 C C . GLN A 1 118 ? 22.390 31.210 -31.052 1.00 66.75 118 GLN A C 1
ATOM 944 O O . GLN A 1 118 ? 23.371 31.732 -31.580 1.00 66.75 118 GLN A O 1
ATOM 949 N N . THR A 1 119 ? 21.250 31.052 -31.721 1.00 66.69 119 THR A N 1
ATOM 950 C CA . THR A 1 119 ? 20.996 31.770 -32.968 1.00 66.69 119 THR A CA 1
ATOM 951 C C . THR A 1 119 ? 20.900 33.253 -32.626 1.00 66.69 119 THR A C 1
ATOM 953 O O . THR A 1 119 ? 19.856 33.745 -32.200 1.00 66.69 119 THR A O 1
ATOM 956 N N . TYR A 1 120 ? 22.011 33.978 -32.760 1.00 70.00 120 TYR A N 1
ATOM 957 C CA . TYR A 1 120 ? 22.024 35.429 -32.627 1.00 70.00 120 TYR A CA 1
ATOM 958 C C . TYR A 1 120 ? 21.245 36.028 -33.793 1.00 70.00 120 TYR A C 1
ATOM 960 O O . TYR A 1 120 ? 21.780 36.232 -34.883 1.00 70.00 120 TYR A O 1
ATOM 968 N N . HIS A 1 121 ? 19.970 36.328 -33.576 1.00 68.69 121 HIS A N 1
ATOM 969 C CA . HIS A 1 121 ? 19.259 37.198 -34.493 1.00 68.69 121 HIS A CA 1
ATOM 970 C C . HIS A 1 121 ? 19.826 38.608 -34.310 1.00 68.69 121 HIS A C 1
ATOM 972 O O . HIS A 1 121 ? 19.635 39.231 -33.264 1.00 68.69 121 HIS A O 1
ATOM 978 N N . ARG A 1 122 ? 20.554 39.125 -35.306 1.00 69.50 122 ARG A N 1
ATOM 979 C CA . ARG A 1 122 ? 20.896 40.551 -35.324 1.00 69.50 122 ARG A CA 1
ATOM 980 C C . ARG A 1 122 ? 19.591 41.327 -35.446 1.00 69.50 122 ARG A C 1
ATOM 982 O O . ARG A 1 122 ? 18.995 41.387 -36.516 1.00 69.50 122 ARG A O 1
ATOM 989 N N . VAL A 1 123 ? 19.135 41.915 -34.345 1.00 71.81 123 VAL A N 1
ATOM 990 C CA . VAL A 1 123 ? 18.062 42.906 -34.389 1.00 71.81 123 VAL A CA 1
ATOM 991 C C . VAL A 1 123 ? 18.666 44.171 -34.991 1.00 71.81 123 VAL A C 1
ATOM 993 O O . VAL A 1 123 ? 19.389 44.909 -34.325 1.00 71.81 123 VAL A O 1
ATOM 996 N N . ILE A 1 124 ? 18.445 44.375 -36.289 1.00 77.19 124 ILE A N 1
ATOM 997 C CA . ILE A 1 124 ? 18.799 45.622 -36.964 1.00 77.19 124 ILE A CA 1
ATOM 998 C C . ILE A 1 124 ? 17.699 46.624 -36.622 1.00 77.19 124 ILE A C 1
ATOM 1000 O O . ILE A 1 124 ? 16.591 46.546 -37.149 1.00 77.19 124 ILE A O 1
ATOM 1004 N N . TYR A 1 125 ? 17.990 47.540 -35.701 1.00 76.25 125 TYR A N 1
ATOM 1005 C CA . TYR A 1 125 ? 17.091 48.652 -35.419 1.00 76.25 125 TYR A CA 1
ATOM 1006 C C . TYR A 1 125 ? 17.156 49.656 -36.577 1.00 76.25 125 TYR A C 1
ATOM 1008 O O . TYR A 1 125 ? 18.258 49.968 -37.042 1.00 76.25 125 TYR A O 1
ATOM 1016 N N . PRO A 1 126 ? 16.013 50.182 -37.050 1.00 77.31 126 PRO A N 1
ATOM 1017 C CA . PRO A 1 126 ? 16.035 51.285 -37.996 1.00 77.31 126 PRO A CA 1
ATOM 1018 C C . PRO A 1 126 ? 16.761 52.480 -37.356 1.00 77.31 126 PRO A C 1
ATOM 1020 O O . PRO A 1 126 ? 16.651 52.672 -36.140 1.00 77.31 126 PRO A O 1
ATOM 1023 N N . PRO A 1 127 ? 17.501 53.289 -38.135 1.00 76.19 127 PRO A N 1
ATOM 1024 C CA . PRO A 1 127 ? 18.163 54.475 -37.609 1.00 76.19 127 PRO A CA 1
ATOM 1025 C C . PRO A 1 127 ? 17.109 55.417 -37.016 1.00 76.19 127 PRO A C 1
ATOM 1027 O O . PRO A 1 127 ? 16.338 56.056 -37.731 1.00 76.19 127 PRO A O 1
ATOM 1030 N N . GLY A 1 128 ? 17.044 55.461 -35.686 1.00 69.50 128 GLY A N 1
ATOM 1031 C CA . GLY A 1 128 ? 16.180 56.379 -34.963 1.00 69.50 128 GLY A CA 1
ATOM 1032 C C . GLY A 1 128 ? 16.730 57.792 -35.094 1.00 69.50 128 GLY A C 1
ATOM 1033 O O . GLY A 1 128 ? 17.901 58.036 -34.806 1.00 69.50 128 GLY A O 1
ATOM 1034 N N . VAL A 1 129 ? 15.896 58.738 -35.517 1.00 74.38 129 VAL A N 1
ATOM 1035 C CA . VAL A 1 129 ? 16.263 60.156 -35.498 1.00 74.38 129 VAL A CA 1
ATOM 1036 C C . VAL A 1 129 ? 16.390 60.575 -34.034 1.00 74.38 129 VAL A C 1
ATOM 1038 O O . VAL A 1 129 ? 15.387 60.679 -33.323 1.00 74.38 129 VAL A O 1
ATOM 1041 N N . ALA A 1 130 ? 17.623 60.782 -33.570 1.00 72.19 130 ALA A N 1
ATOM 1042 C CA . ALA A 1 130 ? 17.889 61.299 -32.237 1.00 72.19 130 ALA A CA 1
ATOM 1043 C C . ALA A 1 130 ? 17.313 62.718 -32.142 1.00 72.19 130 ALA A C 1
ATOM 1045 O O . ALA A 1 130 ? 17.880 63.676 -32.666 1.00 72.19 130 ALA A O 1
ATOM 1046 N N . LYS A 1 131 ? 16.146 62.859 -31.509 1.00 72.62 131 LYS A N 1
ATOM 1047 C CA . LYS A 1 131 ? 15.632 64.178 -31.138 1.00 72.62 131 LYS A CA 1
ATOM 1048 C C . LYS A 1 131 ? 16.562 64.770 -30.083 1.00 72.62 131 LYS A C 1
ATOM 1050 O O . LYS A 1 131 ? 17.068 64.041 -29.228 1.00 72.62 131 LYS A O 1
ATOM 1055 N N . SER A 1 132 ? 16.773 66.082 -30.141 1.00 74.06 132 SER A N 1
ATOM 1056 C CA . SER A 1 132 ? 17.577 66.797 -29.151 1.00 74.06 132 SER A CA 1
ATOM 1057 C C . SER A 1 132 ? 17.118 66.446 -27.728 1.00 74.06 132 SER A C 1
ATOM 1059 O O . SER A 1 132 ? 15.907 66.337 -27.501 1.00 74.06 132 SER A O 1
ATOM 1061 N N . PRO A 1 133 ? 18.045 66.274 -26.766 1.00 69.75 133 PRO A N 1
ATOM 1062 C CA . PRO A 1 133 ? 17.691 65.950 -25.392 1.00 69.75 133 PRO A CA 1
ATOM 1063 C C . PRO A 1 133 ? 16.691 66.971 -24.850 1.00 69.75 133 PRO A C 1
ATOM 1065 O O . PRO A 1 133 ? 16.935 68.179 -24.892 1.00 69.75 133 PRO A O 1
ATOM 1068 N N . VAL A 1 134 ? 15.560 66.500 -24.326 1.00 70.62 134 VAL A N 1
ATOM 1069 C CA . VAL A 1 134 ? 14.628 67.384 -23.622 1.00 70.62 134 VAL A CA 1
ATOM 1070 C C . VAL A 1 134 ? 15.307 67.799 -22.322 1.00 70.62 134 VAL A C 1
ATOM 1072 O O . VAL A 1 134 ? 15.521 66.973 -21.436 1.00 70.62 134 VAL A O 1
ATOM 1075 N N . LYS A 1 135 ? 15.669 69.078 -22.203 1.00 67.00 135 LYS A N 1
ATOM 1076 C CA . LYS A 1 135 ? 16.288 69.631 -20.995 1.00 67.00 135 LYS A CA 1
ATOM 1077 C C . LYS A 1 135 ? 15.252 69.616 -19.864 1.00 67.00 135 LYS A C 1
ATOM 1079 O O . LYS A 1 135 ? 14.394 70.487 -19.785 1.00 67.00 135 LYS A O 1
ATOM 1084 N N . ARG A 1 136 ? 15.291 68.593 -19.010 1.00 66.31 136 ARG A N 1
ATOM 1085 C CA . ARG A 1 136 ? 14.469 68.498 -17.796 1.00 66.31 136 ARG A CA 1
ATOM 1086 C C . ARG A 1 136 ? 15.326 68.947 -16.612 1.00 66.31 136 ARG A C 1
ATOM 1088 O O . ARG A 1 136 ? 16.091 68.159 -16.071 1.00 66.31 136 ARG A O 1
ATOM 1095 N N . SER A 1 137 ? 15.249 70.222 -16.239 1.00 66.81 137 SER A N 1
ATOM 1096 C CA . SER A 1 137 ? 15.888 70.733 -15.020 1.00 66.81 137 SER A CA 1
ATOM 1097 C C . SER A 1 137 ? 14.909 70.621 -13.854 1.00 66.81 137 SER A C 1
ATOM 1099 O O . SER A 1 137 ? 14.158 71.555 -13.580 1.00 66.81 137 SER A O 1
ATOM 1101 N N . TYR A 1 138 ? 14.894 69.473 -13.183 1.00 69.31 138 TYR A N 1
ATOM 1102 C CA . TYR A 1 138 ? 14.241 69.347 -11.882 1.00 69.31 138 TYR A CA 1
ATOM 1103 C C . TYR A 1 138 ? 15.319 69.192 -10.817 1.00 69.31 138 TYR A C 1
ATOM 1105 O O . TYR A 1 138 ? 16.280 68.452 -11.008 1.00 69.31 138 TYR A O 1
ATOM 1113 N N . SER A 1 139 ? 15.168 69.899 -9.703 1.00 71.88 139 SER A N 1
ATOM 1114 C CA . SER A 1 139 ? 16.068 69.797 -8.549 1.00 71.88 139 SER A CA 1
ATOM 1115 C C . SER A 1 139 ? 15.841 68.525 -7.725 1.00 71.88 139 SER A C 1
ATOM 1117 O O . SER A 1 139 ? 16.683 68.173 -6.906 1.00 71.88 139 SER A O 1
ATOM 1119 N N . ILE A 1 140 ? 14.720 67.830 -7.942 1.00 73.69 140 ILE A N 1
ATOM 1120 C CA . ILE A 1 140 ? 14.338 66.602 -7.239 1.00 73.69 140 ILE A CA 1
ATOM 1121 C C . ILE A 1 140 ? 14.058 65.516 -8.281 1.00 73.69 140 ILE A C 1
ATOM 1123 O O . ILE A 1 140 ? 13.331 65.739 -9.255 1.00 73.69 140 ILE A O 1
ATOM 1127 N N . PHE A 1 141 ? 14.663 64.343 -8.085 1.00 74.50 141 PHE A N 1
ATOM 1128 C CA . PHE A 1 141 ? 14.474 63.184 -8.951 1.00 74.50 141 PHE A CA 1
ATOM 1129 C C . PHE A 1 141 ? 13.075 62.600 -8.741 1.00 74.50 141 PHE A C 1
ATOM 1131 O O . PHE A 1 141 ? 12.706 62.258 -7.619 1.00 74.50 141 PHE A O 1
ATOM 1138 N N . HIS A 1 142 ? 12.310 62.472 -9.824 1.00 71.50 142 HIS A N 1
ATOM 1139 C CA . HIS A 1 142 ? 10.997 61.837 -9.801 1.00 71.50 142 HIS A CA 1
ATOM 1140 C C . HIS A 1 142 ? 11.092 60.479 -10.507 1.00 71.50 142 HIS A C 1
ATOM 1142 O O . HIS A 1 142 ? 11.643 60.419 -11.612 1.00 71.50 142 HIS A O 1
ATOM 1148 N N . PRO A 1 143 ? 10.577 59.392 -9.906 1.00 71.25 143 PRO A N 1
ATOM 1149 C CA . PRO A 1 143 ? 10.506 58.101 -10.577 1.00 71.25 14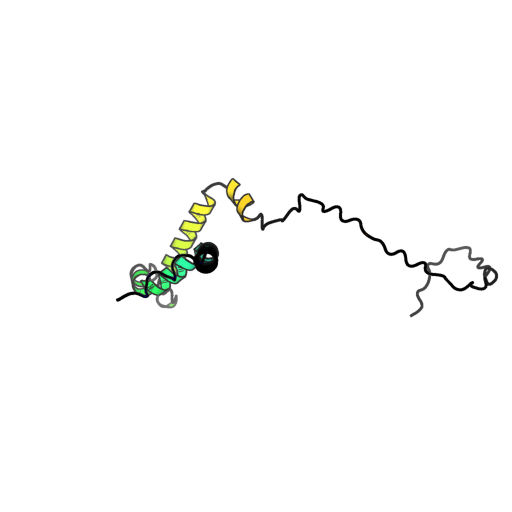3 PRO A CA 1
ATOM 1150 C C . PRO A 1 143 ? 9.570 58.180 -11.798 1.00 71.25 143 PRO A C 1
ATOM 1152 O O . PRO A 1 143 ? 8.653 59.006 -11.819 1.00 71.25 143 PRO A O 1
ATOM 1155 N N . PRO A 1 144 ? 9.791 57.350 -12.833 1.00 72.06 144 PRO A N 1
ATOM 1156 C CA . PRO A 1 144 ? 8.96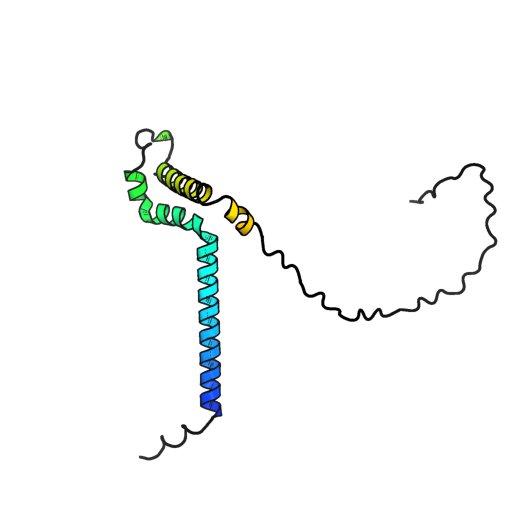0 57.368 -14.028 1.00 72.06 144 PRO A CA 1
ATOM 1157 C C . PRO A 1 144 ? 7.521 56.987 -13.668 1.00 72.06 144 PRO A C 1
ATOM 1159 O O . PRO A 1 144 ? 7.262 55.868 -13.228 1.00 72.06 144 PRO A O 1
ATOM 1162 N N . CYS A 1 145 ? 6.578 57.908 -13.873 1.00 63.19 145 CYS A N 1
ATOM 1163 C CA . CYS A 1 145 ? 5.162 57.570 -13.805 1.00 63.19 145 CYS A CA 1
ATOM 1164 C C . CYS A 1 145 ? 4.833 56.682 -15.006 1.00 63.19 145 CYS A C 1
ATOM 1166 O O . CYS A 1 145 ? 4.863 57.137 -16.151 1.00 63.19 145 CYS A O 1
ATOM 1168 N N . THR A 1 146 ? 4.535 55.412 -14.753 1.00 59.03 146 THR A N 1
ATOM 1169 C CA . THR A 1 146 ? 3.930 54.521 -15.742 1.00 59.03 146 THR A CA 1
ATOM 1170 C C . THR A 1 146 ? 2.546 55.069 -16.078 1.00 59.03 146 THR A C 1
ATOM 1172 O O . THR A 1 146 ? 1.650 55.030 -15.237 1.00 59.03 146 THR A O 1
ATOM 1175 N N . LEU A 1 147 ? 2.393 55.630 -17.278 1.00 55.00 147 LEU A N 1
ATOM 1176 C CA . LEU A 1 147 ? 1.087 55.967 -17.841 1.00 55.00 147 LEU A CA 1
ATOM 1177 C C . LEU A 1 147 ? 0.281 54.671 -18.021 1.00 55.00 147 LEU A C 1
ATOM 1179 O O . LEU A 1 147 ? 0.723 53.778 -18.745 1.00 55.00 147 LEU A O 1
ATOM 1183 N N . SER A 1 148 ? -0.863 54.591 -17.337 1.00 40.38 148 SER A N 1
ATOM 1184 C CA . SER A 1 148 ? -1.985 53.708 -17.677 1.00 40.38 148 SER A CA 1
ATOM 1185 C C . SER A 1 148 ? -2.755 54.264 -18.865 1.00 40.38 148 SER A C 1
ATOM 1187 O O . SER A 1 148 ? -3.014 55.492 -18.821 1.00 40.38 148 SER A O 1
#